Protein AF-A0A7C7EUM1-F1 (afdb_monomer)

Sequence (137 aa):
MNYALIFYTARKTGYCEAALNRTLDNGMMEAKNISAAVSSEDFGRQMNYCLAHYDFVVVIGDVERTDENGLMPVLSAGLGTGEKDFTSQKLMALNTATGYVLTADNKVVIVLPDEPKDIERLASVTLINYIKSVVVK

Structure (mmCIF, N/CA/C/O backbone):
data_AF-A0A7C7EUM1-F1
#
_entry.id   AF-A0A7C7EUM1-F1
#
loop_
_atom_site.group_PDB
_atom_site.id
_atom_site.type_symbol
_atom_site.label_atom_id
_atom_site.label_alt_id
_atom_site.label_comp_id
_atom_site.label_asym_id
_atom_site.label_entity_id
_atom_site.label_seq_id
_atom_site.pdbx_PDB_ins_code
_atom_site.Cartn_x
_atom_site.Cartn_y
_atom_site.Cartn_z
_atom_site.occupancy
_atom_site.B_iso_or_equiv
_atom_site.auth_seq_id
_atom_site.auth_comp_id
_atom_site.auth_asym_id
_atom_site.auth_atom_id
_atom_site.pdbx_PDB_model_num
ATOM 1 N N . MET A 1 1 ? -9.101 -2.819 14.418 1.00 75.19 1 MET A N 1
ATOM 2 C CA . MET A 1 1 ? -9.620 -2.562 13.058 1.00 75.19 1 MET A CA 1
ATOM 3 C C . MET A 1 1 ? -8.947 -3.515 12.085 1.00 75.19 1 MET A C 1
ATOM 5 O O . MET A 1 1 ? -7.733 -3.667 12.146 1.00 75.19 1 MET A O 1
ATOM 9 N N . ASN A 1 2 ? -9.719 -4.189 11.235 1.00 85.50 2 ASN A N 1
ATOM 10 C CA . ASN A 1 2 ? -9.162 -5.092 10.226 1.00 85.50 2 ASN A CA 1
ATOM 11 C C . ASN A 1 2 ? -8.745 -4.287 8.997 1.00 85.50 2 ASN A C 1
ATOM 13 O O . ASN A 1 2 ? -9.470 -3.372 8.604 1.00 85.50 2 ASN A O 1
ATOM 17 N N . TYR A 1 3 ? -7.626 -4.651 8.378 1.00 89.56 3 TYR A N 1
ATOM 18 C CA . TYR A 1 3 ? -7.216 -4.050 7.114 1.00 89.56 3 TYR A CA 1
ATOM 19 C C . TYR A 1 3 ? -6.800 -5.075 6.066 1.00 89.56 3 TYR A C 1
ATOM 21 O O . TYR A 1 3 ? -6.473 -6.223 6.385 1.00 89.56 3 TYR A O 1
ATOM 29 N N . ALA A 1 4 ? -6.825 -4.638 4.809 1.00 94.38 4 ALA A N 1
ATOM 30 C CA . ALA A 1 4 ? -6.221 -5.355 3.696 1.00 94.38 4 ALA A CA 1
ATOM 31 C C . ALA A 1 4 ? -4.866 -4.741 3.335 1.00 94.38 4 ALA A C 1
ATOM 33 O O . ALA A 1 4 ? -4.719 -3.521 3.334 1.00 94.38 4 ALA A O 1
ATOM 34 N N . LEU A 1 5 ? -3.895 -5.586 3.013 1.00 95.31 5 LEU A N 1
ATOM 35 C CA . LEU A 1 5 ? -2.555 -5.226 2.577 1.00 95.31 5 LEU A CA 1
ATOM 36 C C . LEU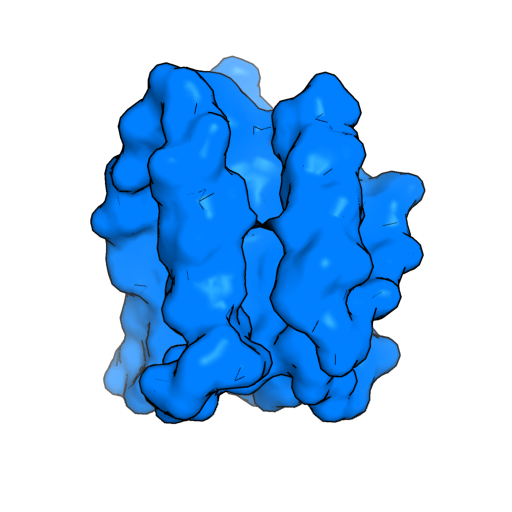 A 1 5 ? -2.340 -5.723 1.146 1.00 95.31 5 LEU A C 1
ATOM 38 O O . LEU A 1 5 ? -2.490 -6.913 0.867 1.00 95.31 5 LEU A O 1
ATOM 42 N N . ILE A 1 6 ? -1.978 -4.809 0.252 1.00 96.50 6 ILE A N 1
ATOM 43 C CA . ILE A 1 6 ? -1.686 -5.099 -1.151 1.00 96.50 6 ILE A CA 1
ATOM 44 C C . ILE A 1 6 ? -0.246 -4.686 -1.440 1.00 96.50 6 ILE A C 1
ATOM 46 O O . ILE A 1 6 ? 0.132 -3.528 -1.267 1.00 96.50 6 ILE A O 1
ATOM 50 N N . PHE A 1 7 ? 0.557 -5.626 -1.919 1.00 96.88 7 PHE A N 1
ATOM 51 C CA . PHE A 1 7 ? 1.885 -5.359 -2.458 1.00 96.88 7 PHE A CA 1
ATOM 52 C C . PHE A 1 7 ? 1.802 -5.202 -3.973 1.00 96.88 7 PHE A C 1
ATOM 54 O O . PHE A 1 7 ? 1.449 -6.154 -4.659 1.00 96.88 7 PHE A O 1
ATOM 61 N N . TYR A 1 8 ? 2.159 -4.044 -4.521 1.00 96.25 8 TYR A N 1
ATOM 62 C CA . TYR A 1 8 ? 2.161 -3.824 -5.967 1.00 96.25 8 TYR A CA 1
ATOM 63 C C . TYR A 1 8 ? 3.574 -3.668 -6.506 1.00 96.25 8 TYR A C 1
ATOM 65 O O . TYR A 1 8 ? 4.246 -2.672 -6.238 1.00 96.25 8 TYR A O 1
ATOM 73 N N . THR A 1 9 ? 4.040 -4.665 -7.263 1.00 91.94 9 THR A N 1
ATOM 74 C CA . THR A 1 9 ? 5.424 -4.746 -7.779 1.00 91.94 9 THR A CA 1
ATOM 75 C C . THR A 1 9 ? 6.503 -4.542 -6.700 1.00 91.94 9 THR A C 1
ATOM 77 O O . THR A 1 9 ? 7.665 -4.287 -7.007 1.00 91.94 9 THR A O 1
ATOM 80 N N . ALA A 1 10 ? 6.117 -4.667 -5.426 1.00 88.81 10 ALA A N 1
ATOM 81 C CA . ALA A 1 10 ? 6.943 -4.331 -4.286 1.00 88.81 10 ALA A CA 1
ATOM 82 C C . ALA A 1 10 ? 8.054 -5.357 -4.109 1.00 88.81 10 ALA A C 1
ATOM 84 O O . ALA A 1 10 ? 7.837 -6.573 -4.175 1.00 88.81 10 ALA A O 1
ATOM 85 N N . ARG A 1 11 ? 9.251 -4.865 -3.813 1.00 86.12 11 ARG A N 1
ATOM 86 C CA . ARG A 1 11 ? 10.366 -5.719 -3.413 1.00 86.12 11 ARG A CA 1
ATOM 87 C C . ARG A 1 11 ? 10.288 -5.969 -1.909 1.00 86.12 11 ARG A C 1
ATOM 89 O O . ARG A 1 11 ? 9.695 -5.201 -1.164 1.00 86.12 11 ARG A O 1
ATOM 96 N N . LYS A 1 12 ? 10.921 -7.053 -1.446 1.00 88.94 12 LYS A N 1
ATOM 97 C CA . LYS A 1 12 ? 11.115 -7.327 -0.007 1.00 88.94 12 LYS A CA 1
ATOM 98 C C . LYS A 1 12 ? 9.804 -7.372 0.813 1.00 88.94 12 LYS A C 1
ATOM 100 O O . LYS A 1 12 ? 9.806 -6.959 1.970 1.00 88.94 12 LYS A O 1
ATOM 105 N N . THR A 1 13 ? 8.716 -7.911 0.254 1.00 90.38 13 THR A N 1
ATOM 106 C CA . THR A 1 13 ? 7.361 -7.897 0.854 1.00 90.38 13 THR A CA 1
ATOM 107 C C . THR A 1 13 ? 7.324 -8.296 2.333 1.00 90.38 13 THR A C 1
ATOM 109 O O . THR A 1 13 ? 6.767 -7.559 3.137 1.00 90.38 13 THR A O 1
ATOM 112 N N . GLY A 1 14 ? 8.008 -9.376 2.731 1.00 90.62 14 GLY A N 1
ATOM 113 C CA . GLY A 1 14 ? 8.063 -9.802 4.138 1.00 90.62 14 GLY A CA 1
ATOM 114 C C . GLY A 1 14 ? 8.760 -8.807 5.080 1.00 90.62 14 GLY A C 1
ATOM 115 O O . GLY A 1 14 ? 8.365 -8.661 6.235 1.00 90.62 14 GLY A O 1
ATOM 116 N N . TYR A 1 15 ? 9.766 -8.065 4.603 1.00 92.31 15 TYR A N 1
ATOM 117 C CA . TYR A 1 15 ? 10.404 -7.013 5.402 1.00 92.31 15 TYR A CA 1
ATOM 118 C C . TYR A 1 15 ? 9.520 -5.771 5.515 1.00 92.31 15 TYR A C 1
ATOM 120 O O . TYR A 1 15 ? 9.484 -5.148 6.575 1.00 92.31 15 TYR A O 1
ATOM 128 N N . CYS A 1 16 ? 8.812 -5.422 4.440 1.00 92.38 16 CYS A N 1
ATOM 129 C CA . CYS A 1 16 ? 7.844 -4.330 4.434 1.00 92.38 16 CYS A CA 1
ATOM 130 C C . CYS A 1 16 ? 6.659 -4.630 5.357 1.00 92.38 16 CYS A C 1
ATOM 132 O O . CYS A 1 16 ? 6.270 -3.768 6.139 1.00 92.38 16 CYS A O 1
ATOM 134 N N . GLU A 1 17 ? 6.142 -5.860 5.329 1.00 91.31 17 GLU A N 1
ATOM 135 C CA . GLU A 1 17 ? 5.106 -6.326 6.251 1.00 91.31 17 GLU A CA 1
ATOM 136 C C . GLU A 1 17 ? 5.584 -6.246 7.702 1.00 91.31 17 GLU A C 1
ATOM 138 O O . GLU A 1 17 ? 4.901 -5.684 8.550 1.00 91.31 17 GLU A O 1
ATOM 143 N N . ALA A 1 18 ? 6.790 -6.741 7.993 1.00 89.88 18 ALA A N 1
ATOM 144 C CA . ALA A 1 18 ? 7.342 -6.689 9.342 1.00 89.88 18 ALA A CA 1
ATOM 145 C C . ALA A 1 18 ? 7.560 -5.246 9.834 1.00 89.88 18 ALA A C 1
ATOM 147 O O . ALA A 1 18 ? 7.327 -4.963 11.008 1.00 89.88 18 ALA A O 1
ATOM 148 N N . ALA A 1 19 ? 8.004 -4.339 8.957 1.00 89.38 19 ALA A N 1
ATOM 149 C CA . ALA A 1 19 ? 8.133 -2.912 9.252 1.00 89.38 19 ALA A CA 1
ATOM 150 C C . ALA A 1 19 ? 6.771 -2.268 9.541 1.00 89.38 19 ALA A C 1
ATOM 152 O O . ALA A 1 19 ? 6.607 -1.621 10.573 1.00 89.38 19 ALA A O 1
ATOM 153 N N . LEU A 1 20 ? 5.781 -2.513 8.678 1.00 88.19 20 LEU A N 1
ATOM 154 C CA . LEU A 1 20 ? 4.414 -2.038 8.867 1.00 88.19 20 LEU A CA 1
ATOM 155 C C . LEU A 1 20 ? 3.816 -2.571 10.172 1.00 88.19 20 LEU A C 1
ATOM 157 O O . LEU A 1 20 ? 3.234 -1.802 10.931 1.00 88.19 20 LEU A O 1
ATOM 161 N N . ASN A 1 21 ? 3.998 -3.860 10.460 1.00 85.19 21 ASN A N 1
ATOM 162 C CA . ASN A 1 21 ? 3.523 -4.462 11.695 1.00 85.19 21 ASN A CA 1
ATOM 163 C C . ASN A 1 21 ? 4.174 -3.774 12.890 1.00 85.19 21 ASN A C 1
ATOM 165 O O . ASN A 1 21 ? 3.436 -3.194 13.665 1.00 85.19 21 ASN A O 1
ATOM 169 N N . ARG A 1 22 ? 5.509 -3.676 12.988 1.00 82.88 22 ARG A N 1
ATOM 170 C CA . ARG A 1 22 ? 6.182 -2.953 14.096 1.00 82.88 22 ARG A CA 1
ATOM 171 C C . ARG A 1 22 ? 5.663 -1.529 14.307 1.00 82.88 22 ARG A C 1
ATOM 173 O O . ARG A 1 22 ? 5.583 -1.059 15.436 1.00 82.88 22 ARG A O 1
ATOM 180 N N . THR A 1 23 ? 5.326 -0.845 13.222 1.00 77.12 23 THR A N 1
ATOM 181 C CA . THR A 1 23 ? 4.732 0.491 13.237 1.00 77.12 23 THR A CA 1
ATOM 182 C C . THR A 1 23 ? 3.307 0.505 13.795 1.00 77.12 23 THR A C 1
ATOM 184 O O . THR A 1 23 ? 2.943 1.406 14.553 1.00 77.12 23 THR A O 1
ATOM 187 N N . LEU A 1 24 ? 2.480 -0.450 13.373 1.00 75.19 24 LEU A N 1
ATOM 188 C CA . LEU A 1 24 ? 1.064 -0.540 13.731 1.00 75.19 24 LEU A CA 1
ATOM 189 C C . LEU A 1 24 ? 0.830 -1.304 15.044 1.00 75.19 24 LEU A C 1
ATOM 191 O O . LEU A 1 24 ? -0.280 -1.244 15.582 1.00 75.19 24 LEU A O 1
ATOM 195 N N . ASP A 1 25 ? 1.855 -1.991 15.557 1.00 62.56 25 ASP A N 1
ATOM 196 C CA . ASP A 1 25 ? 1.831 -2.911 16.698 1.00 62.56 25 ASP A CA 1
ATOM 197 C C . ASP A 1 25 ? 1.700 -2.178 18.041 1.00 62.56 25 ASP A C 1
ATOM 199 O O . ASP A 1 25 ? 2.565 -2.196 18.911 1.00 62.56 25 ASP A O 1
ATOM 203 N N . ASN A 1 26 ? 0.560 -1.511 18.203 1.00 58.88 26 ASN A N 1
ATOM 204 C CA . ASN A 1 26 ? -0.069 -1.245 19.493 1.00 58.88 26 ASN A CA 1
ATOM 205 C C . ASN A 1 26 ? -1.306 -2.153 19.683 1.00 58.88 26 ASN A C 1
ATOM 207 O O . ASN A 1 26 ? -2.225 -1.797 20.420 1.00 58.88 26 ASN A O 1
ATOM 211 N N . GLY A 1 27 ? -1.398 -3.272 18.948 1.00 60.28 27 GLY A N 1
ATOM 212 C CA . GLY A 1 27 ? -2.537 -4.203 18.983 1.00 60.28 27 GLY A CA 1
ATOM 213 C C . GLY A 1 27 ? -3.862 -3.663 18.418 1.00 60.28 27 GLY A C 1
ATOM 214 O O . GLY A 1 27 ? -4.897 -4.309 18.555 1.00 60.28 27 GLY A O 1
ATOM 215 N N . MET A 1 28 ? -3.868 -2.481 17.790 1.00 65.06 28 MET A N 1
ATOM 216 C CA . MET A 1 28 ? -5.102 -1.837 17.309 1.00 65.06 28 MET A CA 1
ATOM 217 C C . MET A 1 28 ? -5.521 -2.286 15.902 1.00 65.06 28 MET A C 1
ATOM 219 O O . MET A 1 28 ? -6.686 -2.105 15.524 1.00 65.06 28 MET A O 1
ATOM 223 N N . MET A 1 29 ? -4.604 -2.855 15.113 1.00 76.31 29 MET A N 1
ATOM 224 C CA . MET A 1 29 ? -4.842 -3.222 13.715 1.00 76.31 29 MET A CA 1
ATOM 225 C C . MET A 1 29 ? -4.265 -4.589 13.368 1.00 76.31 29 MET A C 1
ATOM 227 O O . MET A 1 29 ? -3.161 -4.918 13.784 1.00 76.31 29 MET A O 1
ATOM 231 N N . GLU A 1 30 ? -5.002 -5.356 12.567 1.00 82.81 30 GLU A N 1
ATOM 232 C CA . GLU A 1 30 ? -4.586 -6.678 12.094 1.00 82.81 30 GLU A CA 1
ATOM 233 C C . GLU A 1 30 ? -4.849 -6.798 10.588 1.00 82.81 30 GLU A C 1
ATOM 235 O O . GLU A 1 30 ? -5.944 -6.468 10.112 1.00 82.81 30 GLU A O 1
ATOM 240 N N . ALA A 1 31 ? -3.849 -7.270 9.840 1.00 87.25 31 ALA A N 1
ATOM 241 C CA . ALA A 1 31 ? -4.008 -7.579 8.425 1.00 87.25 31 ALA A CA 1
ATOM 242 C C . ALA A 1 31 ? -4.840 -8.861 8.286 1.00 87.25 31 ALA A C 1
ATOM 244 O O . ALA A 1 31 ? -4.425 -9.928 8.731 1.00 87.25 31 ALA A O 1
ATOM 245 N N . LYS A 1 32 ? -6.021 -8.771 7.666 1.00 90.50 32 LYS A N 1
ATOM 246 C CA . LYS A 1 32 ? -6.902 -9.932 7.417 1.00 90.50 32 LYS A CA 1
ATOM 247 C C . LYS A 1 32 ? -6.842 -10.440 5.984 1.00 90.50 32 LYS A C 1
ATOM 249 O O . LYS A 1 32 ? -7.296 -11.546 5.709 1.00 90.50 32 LYS A O 1
ATOM 254 N N . ASN A 1 33 ? -6.308 -9.634 5.077 1.00 92.62 33 ASN A N 1
ATOM 255 C CA . ASN A 1 33 ? -6.066 -10.019 3.699 1.00 92.62 33 ASN A CA 1
ATOM 256 C C . ASN A 1 33 ? -4.712 -9.460 3.287 1.00 92.62 33 ASN A C 1
ATOM 258 O O . ASN A 1 33 ? -4.497 -8.258 3.409 1.00 92.62 33 ASN A O 1
ATOM 262 N N . ILE A 1 34 ? -3.811 -10.335 2.853 1.00 95.00 34 ILE A N 1
ATOM 263 C CA . ILE A 1 34 ? -2.494 -9.964 2.349 1.00 95.00 34 ILE A CA 1
ATOM 264 C C . ILE A 1 34 ? -2.397 -10.531 0.941 1.00 95.00 34 ILE A C 1
ATOM 266 O O . ILE A 1 34 ? -2.558 -11.735 0.738 1.00 95.00 34 ILE A O 1
ATOM 270 N N . SER A 1 35 ? -2.160 -9.659 -0.029 1.00 94.94 35 SER A N 1
ATOM 271 C CA . SER A 1 35 ? -2.115 -10.009 -1.446 1.00 94.94 35 SER A CA 1
ATOM 272 C C . SER A 1 35 ? -0.971 -9.289 -2.147 1.00 94.94 35 SER A C 1
ATOM 274 O O . SER A 1 35 ? -0.424 -8.305 -1.644 1.00 94.94 35 SER A O 1
ATOM 276 N N . ALA A 1 36 ? -0.570 -9.821 -3.297 1.00 94.62 36 ALA A N 1
ATOM 277 C CA . ALA A 1 36 ? 0.446 -9.223 -4.141 1.00 94.62 36 ALA A CA 1
ATOM 278 C C . ALA A 1 36 ? -0.057 -9.175 -5.583 1.00 94.62 36 ALA A C 1
ATOM 280 O O . ALA A 1 36 ? -0.620 -10.151 -6.075 1.00 94.62 36 ALA A O 1
ATOM 281 N N . ALA A 1 37 ? 0.187 -8.054 -6.249 1.00 93.81 37 ALA A N 1
ATOM 282 C CA . ALA A 1 37 ? -0.116 -7.824 -7.648 1.00 93.81 37 ALA A CA 1
ATOM 283 C C . ALA A 1 37 ? 1.159 -7.433 -8.402 1.00 93.81 37 ALA A C 1
ATOM 285 O O . ALA A 1 37 ? 1.959 -6.612 -7.947 1.00 93.81 37 ALA A O 1
ATOM 286 N N . VAL A 1 38 ? 1.338 -8.021 -9.583 1.00 91.12 38 VAL A N 1
ATOM 287 C CA . VAL A 1 38 ? 2.488 -7.762 -10.476 1.00 91.12 38 VAL A CA 1
ATOM 288 C C . VAL A 1 38 ? 2.078 -7.151 -11.817 1.00 91.12 38 VAL A C 1
ATOM 290 O O . VAL A 1 38 ? 2.927 -6.899 -12.665 1.00 91.12 38 VAL A O 1
ATOM 293 N N . SER A 1 39 ? 0.780 -6.915 -12.012 1.00 92.25 39 SER A N 1
ATOM 294 C CA . SER A 1 39 ? 0.212 -6.243 -13.182 1.00 92.25 39 SER A CA 1
ATOM 295 C C . SER A 1 39 ? -0.874 -5.263 -12.748 1.00 92.25 39 SER A C 1
ATOM 297 O O . SER A 1 39 ? -1.482 -5.439 -11.688 1.00 92.25 39 SER A O 1
ATOM 299 N N . SER A 1 40 ? -1.128 -4.243 -13.564 1.00 91.25 40 SER A N 1
ATOM 300 C CA . SER A 1 40 ? -2.156 -3.232 -13.297 1.00 91.25 40 SER A CA 1
ATOM 301 C C . SER A 1 40 ? -3.570 -3.822 -13.244 1.00 91.25 40 SER A C 1
ATOM 303 O O . SER A 1 40 ? -4.370 -3.418 -12.403 1.00 91.25 40 SER A O 1
ATOM 305 N N . GLU A 1 41 ? -3.870 -4.819 -14.082 1.00 90.94 41 GLU A N 1
ATOM 306 C CA . GLU A 1 41 ? -5.168 -5.507 -14.099 1.00 90.94 41 GLU A CA 1
ATOM 307 C 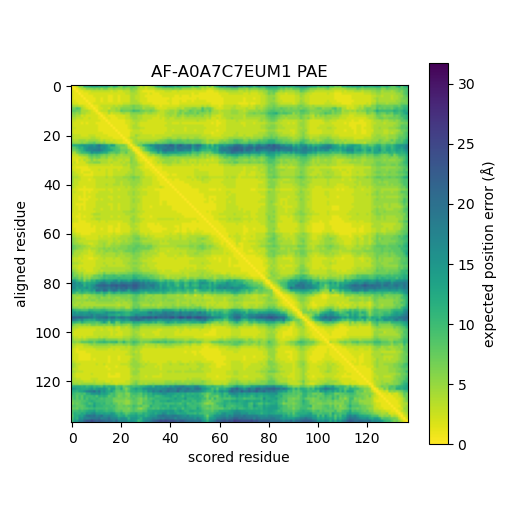C . GLU A 1 41 ? -5.425 -6.278 -12.795 1.00 90.94 41 GLU A C 1
ATOM 309 O O . GLU A 1 41 ? -6.491 -6.158 -12.183 1.00 90.94 41 GLU A O 1
ATOM 314 N N . ASP A 1 42 ? -4.438 -7.056 -12.346 1.00 92.12 42 ASP A N 1
ATOM 315 C CA . ASP A 1 42 ? -4.522 -7.796 -11.086 1.00 92.12 42 ASP A CA 1
ATOM 316 C C . ASP A 1 42 ? -4.616 -6.837 -9.892 1.00 92.12 42 ASP A C 1
ATOM 318 O O . ASP A 1 42 ? -5.468 -7.004 -9.019 1.00 92.12 42 ASP A O 1
ATOM 322 N N . PHE A 1 43 ? -3.831 -5.756 -9.909 1.00 93.56 43 PHE A N 1
ATOM 323 C CA . PHE A 1 43 ? -3.907 -4.712 -8.892 1.00 93.56 43 PHE A CA 1
ATOM 324 C C . PHE A 1 43 ? -5.298 -4.075 -8.818 1.00 93.56 43 PHE A C 1
ATOM 326 O O . PHE A 1 43 ? -5.863 -3.967 -7.731 1.00 93.56 43 PHE A O 1
ATOM 333 N N . GLY A 1 44 ? -5.888 -3.702 -9.957 1.00 91.06 44 GLY A N 1
ATOM 334 C CA . GLY A 1 44 ? -7.234 -3.127 -10.005 1.00 91.06 44 GLY A CA 1
ATOM 335 C C . GLY A 1 44 ? -8.292 -4.074 -9.433 1.00 91.06 44 GLY A C 1
ATOM 336 O O . GLY A 1 44 ? -9.144 -3.664 -8.643 1.00 91.06 44 GLY A O 1
ATOM 337 N N . ARG A 1 45 ? -8.201 -5.370 -9.755 1.00 90.88 45 ARG A N 1
ATOM 338 C CA . ARG A 1 45 ? -9.091 -6.403 -9.207 1.00 90.88 45 ARG A CA 1
ATOM 339 C C . ARG A 1 45 ? -8.959 -6.534 -7.689 1.00 90.88 45 ARG A C 1
ATOM 341 O O . ARG A 1 45 ? -9.978 -6.582 -6.997 1.00 90.88 45 ARG A O 1
ATOM 348 N N . GLN A 1 46 ? -7.727 -6.569 -7.179 1.00 93.00 46 GLN A N 1
ATOM 349 C CA . GLN A 1 46 ? -7.445 -6.649 -5.743 1.00 93.00 46 GLN A CA 1
ATOM 350 C C . GLN A 1 46 ? -7.935 -5.394 -5.014 1.00 93.00 46 GLN A C 1
ATOM 352 O O . GLN A 1 46 ? -8.641 -5.511 -4.016 1.00 93.00 46 GLN A O 1
ATOM 357 N N . MET A 1 47 ? -7.668 -4.202 -5.555 1.00 92.25 47 MET A N 1
ATOM 358 C CA . MET A 1 47 ? -8.164 -2.934 -5.010 1.00 92.25 47 MET A CA 1
ATOM 359 C C . MET A 1 47 ? -9.692 -2.903 -4.923 1.00 92.25 47 MET A C 1
ATOM 361 O O . MET A 1 47 ? -10.230 -2.572 -3.868 1.00 92.25 47 MET A O 1
ATOM 365 N N . ASN A 1 48 ? -10.396 -3.300 -5.987 1.00 90.31 48 ASN A N 1
ATOM 366 C CA . ASN A 1 48 ? -11.860 -3.341 -6.001 1.00 90.31 48 ASN A CA 1
ATOM 367 C C . ASN A 1 48 ? -12.417 -4.308 -4.951 1.00 90.31 48 ASN A C 1
ATOM 369 O O . ASN A 1 48 ? -13.325 -3.952 -4.197 1.00 90.31 48 ASN A O 1
ATOM 373 N N . TYR A 1 49 ? -11.845 -5.511 -4.856 1.00 91.62 49 TYR A N 1
ATOM 374 C CA . TYR A 1 49 ? -12.221 -6.471 -3.821 1.00 91.62 49 TYR A CA 1
ATOM 375 C C . TYR A 1 49 ? -11.976 -5.902 -2.416 1.00 91.62 49 TYR A C 1
ATOM 377 O O . TYR A 1 49 ? -12.865 -5.952 -1.563 1.00 91.62 49 TYR A O 1
ATOM 385 N N . CYS A 1 50 ? -10.799 -5.323 -2.172 1.00 92.88 50 CYS A N 1
ATOM 386 C CA . CYS A 1 50 ? -10.434 -4.794 -0.866 1.00 92.88 50 CYS A CA 1
ATOM 387 C C . CYS A 1 50 ? -11.310 -3.603 -0.458 1.00 92.88 50 CYS A C 1
ATOM 389 O O . CYS A 1 50 ? -11.807 -3.578 0.663 1.00 92.88 50 CYS A O 1
ATOM 391 N N . LEU A 1 51 ? -11.588 -2.661 -1.360 1.00 90.38 51 LEU A N 1
ATOM 392 C CA . LEU A 1 51 ? -12.456 -1.513 -1.072 1.00 90.38 51 LEU A CA 1
ATOM 393 C C . LEU A 1 51 ? -13.923 -1.909 -0.838 1.00 90.38 51 LEU A C 1
ATOM 395 O O . LEU A 1 51 ? -14.638 -1.197 -0.129 1.00 90.38 51 LEU A O 1
ATOM 399 N N . ALA A 1 52 ? -14.377 -3.039 -1.390 1.00 89.88 52 ALA A N 1
ATOM 400 C CA . ALA A 1 52 ? -15.712 -3.575 -1.124 1.00 89.88 52 ALA A CA 1
ATOM 401 C C . ALA A 1 52 ? -15.839 -4.212 0.274 1.00 89.88 52 ALA A C 1
ATOM 403 O O . ALA A 1 52 ? -16.913 -4.155 0.867 1.00 89.88 52 ALA A O 1
ATOM 404 N N . HIS A 1 53 ? -14.755 -4.777 0.821 1.00 92.12 53 HIS A N 1
ATOM 405 C CA . HIS A 1 53 ? -14.797 -5.585 2.052 1.00 92.12 53 HIS A CA 1
ATOM 406 C C . HIS A 1 53 ? -14.101 -4.949 3.262 1.00 92.12 53 HIS A C 1
ATOM 408 O O . HIS A 1 53 ? -14.333 -5.377 4.392 1.00 92.12 53 HIS A O 1
ATOM 414 N N . TYR A 1 54 ? -13.254 -3.942 3.047 1.00 91.19 54 TYR A N 1
ATOM 415 C CA . TYR A 1 54 ? -12.451 -3.310 4.090 1.00 91.19 54 TYR A CA 1
ATOM 416 C C . TYR A 1 54 ? -12.605 -1.794 4.040 1.00 91.19 54 TYR A C 1
ATOM 418 O O . TYR A 1 54 ? -12.721 -1.195 2.970 1.00 91.19 54 TYR A O 1
ATOM 426 N N . ASP A 1 55 ? -12.615 -1.169 5.214 1.00 89.38 55 ASP A N 1
ATOM 427 C CA . ASP A 1 55 ? -12.614 0.292 5.356 1.00 89.38 55 ASP A CA 1
ATOM 428 C C . ASP A 1 55 ? -11.199 0.868 5.339 1.00 89.38 55 ASP A C 1
ATOM 430 O O . ASP A 1 55 ? -11.006 2.044 5.048 1.00 89.38 55 ASP A O 1
ATOM 434 N N . PHE A 1 56 ? -10.198 0.023 5.590 1.00 89.31 56 PHE A N 1
ATOM 435 C CA . PHE A 1 56 ? -8.795 0.400 5.599 1.00 89.31 56 PHE A 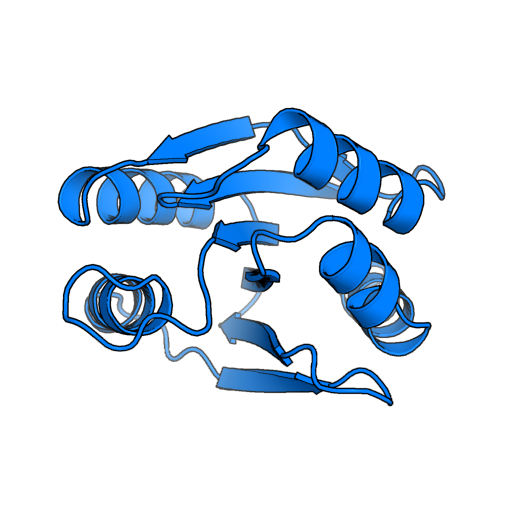CA 1
ATOM 436 C C . PHE A 1 56 ? -7.991 -0.537 4.705 1.00 89.31 56 PHE A C 1
ATOM 438 O O . PHE A 1 56 ? -7.991 -1.758 4.895 1.00 89.31 56 PHE A O 1
ATOM 445 N N . VAL A 1 57 ? -7.302 0.045 3.732 1.00 92.75 57 VAL A N 1
ATOM 446 C CA . VAL A 1 57 ? -6.430 -0.662 2.797 1.00 92.75 57 VAL A CA 1
ATOM 447 C C . VAL A 1 57 ? -5.048 -0.030 2.864 1.00 92.75 57 VAL A C 1
ATOM 449 O O . VAL A 1 57 ? -4.910 1.189 2.831 1.00 92.75 57 VAL A O 1
ATOM 452 N N . VAL A 1 58 ? -4.014 -0.853 2.958 1.00 93.44 58 VAL A N 1
ATOM 453 C CA . VAL A 1 58 ? -2.622 -0.427 2.850 1.00 93.44 58 VAL A CA 1
ATOM 454 C C . VAL A 1 58 ? -2.070 -0.966 1.543 1.00 93.44 58 VAL A C 1
ATOM 456 O O . VAL A 1 58 ? -2.194 -2.153 1.253 1.00 93.44 58 VAL A O 1
ATOM 459 N N . VAL A 1 59 ? -1.455 -0.093 0.759 1.00 95.50 59 VAL A N 1
ATOM 460 C CA . VAL A 1 59 ? -0.783 -0.427 -0.489 1.00 95.50 59 VAL A CA 1
ATOM 461 C C . VAL A 1 59 ? 0.699 -0.125 -0.334 1.00 95.50 59 VAL A C 1
ATOM 463 O O . VAL A 1 59 ? 1.075 0.986 0.036 1.00 95.50 59 VAL A O 1
ATOM 466 N N . ILE A 1 60 ? 1.538 -1.114 -0.623 1.00 95.06 60 ILE A N 1
ATOM 467 C CA . ILE A 1 60 ? 2.995 -0.992 -0.597 1.00 95.06 60 ILE A CA 1
ATOM 468 C C . ILE A 1 60 ? 3.524 -1.224 -2.008 1.00 95.06 60 ILE A C 1
ATOM 470 O O . ILE A 1 60 ? 3.199 -2.236 -2.627 1.00 95.06 60 ILE A O 1
ATOM 474 N N . GLY A 1 61 ? 4.359 -0.320 -2.508 1.00 94.44 61 GLY A N 1
ATOM 475 C CA . GLY A 1 61 ? 5.001 -0.473 -3.812 1.00 94.44 61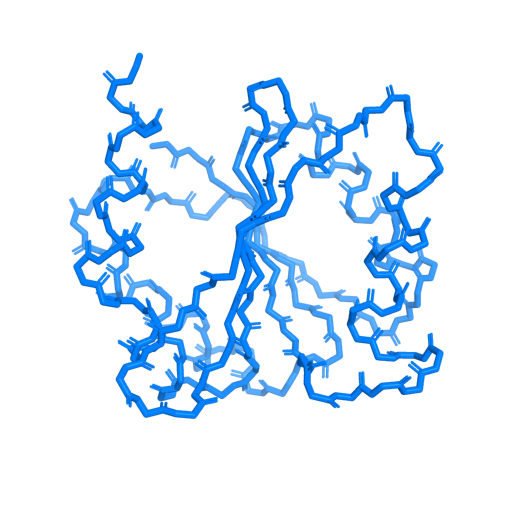 GLY A CA 1
ATOM 476 C C . GLY A 1 61 ? 5.962 0.663 -4.129 1.00 94.44 61 GLY A C 1
ATOM 477 O O . GLY A 1 61 ? 6.209 1.539 -3.301 1.00 94.44 61 GLY A O 1
ATOM 478 N N . ASP A 1 62 ? 6.519 0.637 -5.334 1.00 91.00 62 ASP A N 1
ATOM 479 C CA . ASP A 1 62 ? 7.434 1.678 -5.797 1.00 91.00 62 ASP A CA 1
ATOM 480 C C . ASP A 1 62 ? 6.656 2.968 -6.118 1.00 91.00 62 ASP A C 1
ATOM 482 O O . ASP A 1 62 ? 6.055 3.117 -7.186 1.00 91.00 62 ASP A O 1
ATOM 486 N N . VAL A 1 63 ? 6.636 3.883 -5.147 1.00 88.75 63 VAL A N 1
ATOM 487 C CA . VAL A 1 63 ? 5.978 5.197 -5.236 1.00 88.75 63 VAL A CA 1
ATOM 488 C C . VAL A 1 63 ? 6.764 6.208 -6.076 1.00 88.75 63 VAL A C 1
ATOM 490 O O . VAL A 1 63 ? 6.204 7.236 -6.455 1.00 88.75 63 VAL A O 1
ATOM 493 N N . GLU A 1 64 ? 8.045 5.946 -6.350 1.00 86.62 64 GLU A N 1
ATOM 494 C CA . GLU A 1 64 ? 8.918 6.840 -7.121 1.00 86.62 64 GLU A CA 1
ATOM 495 C C . GLU A 1 64 ? 8.887 6.517 -8.618 1.00 86.62 64 GLU A C 1
ATOM 497 O O . GLU A 1 64 ? 9.204 7.373 -9.447 1.00 86.62 64 GLU A O 1
ATOM 502 N N . ARG A 1 65 ? 8.464 5.304 -8.986 1.00 88.75 65 ARG A N 1
ATOM 503 C CA . ARG A 1 65 ? 8.269 4.905 -10.379 1.00 88.75 65 ARG A CA 1
ATOM 504 C C . ARG A 1 65 ? 7.110 5.671 -11.021 1.00 88.75 65 ARG A C 1
ATOM 506 O O . ARG A 1 65 ? 5.951 5.513 -10.644 1.00 88.75 65 ARG A O 1
ATOM 513 N N . THR A 1 66 ? 7.430 6.468 -12.039 1.00 87.31 66 THR A N 1
ATOM 514 C CA . THR A 1 66 ? 6.483 7.366 -12.725 1.00 87.31 66 THR A CA 1
ATOM 515 C C . THR A 1 66 ? 5.989 6.867 -14.083 1.00 87.31 66 THR A C 1
ATOM 517 O O . THR A 1 66 ? 5.139 7.520 -14.684 1.00 87.31 66 THR A O 1
ATOM 520 N N . ASP A 1 67 ? 6.502 5.739 -14.584 1.00 90.38 67 ASP A N 1
ATOM 521 C CA . ASP A 1 67 ? 5.987 5.137 -15.819 1.00 90.38 67 ASP A CA 1
ATOM 522 C C . ASP A 1 67 ? 4.581 4.535 -15.630 1.00 90.38 67 ASP A C 1
ATOM 524 O O . ASP A 1 67 ? 4.083 4.423 -14.511 1.00 90.38 67 ASP A O 1
ATOM 528 N N . GLU A 1 68 ? 3.932 4.133 -16.724 1.00 88.00 68 GLU A N 1
ATOM 529 C CA . GLU A 1 68 ? 2.553 3.610 -16.724 1.00 88.00 68 GLU A CA 1
ATOM 530 C C . GLU A 1 68 ? 2.336 2.367 -15.844 1.00 88.00 68 GLU A C 1
ATOM 532 O O . GLU A 1 68 ? 1.205 2.073 -15.464 1.00 88.00 68 GLU A O 1
ATOM 537 N N . ASN A 1 69 ? 3.409 1.650 -15.501 1.00 87.75 69 ASN A N 1
ATOM 538 C CA . ASN A 1 69 ? 3.375 0.481 -14.631 1.00 87.75 69 ASN A CA 1
ATOM 539 C C . ASN A 1 69 ? 3.742 0.825 -13.180 1.00 87.75 69 ASN A C 1
ATOM 541 O O . ASN A 1 69 ? 3.733 -0.067 -12.330 1.00 87.75 69 ASN A O 1
ATOM 545 N N . GLY A 1 70 ? 4.078 2.082 -12.889 1.00 90.31 70 GLY A N 1
ATOM 546 C CA . GLY A 1 70 ? 4.327 2.589 -11.547 1.00 90.31 70 GLY A CA 1
ATOM 547 C C . GLY A 1 70 ? 3.078 2.558 -10.671 1.00 90.31 70 GLY A C 1
ATOM 548 O O . GLY A 1 70 ? 1.946 2.604 -11.159 1.00 90.31 70 GLY A O 1
ATOM 549 N N . LEU A 1 71 ? 3.277 2.497 -9.352 1.00 92.50 71 LEU A N 1
ATOM 550 C CA . LEU A 1 71 ? 2.171 2.397 -8.400 1.00 92.50 71 LEU A CA 1
ATOM 551 C C . LEU A 1 71 ? 1.207 3.580 -8.519 1.00 92.50 71 LEU A C 1
ATOM 553 O O . LEU A 1 71 ? -0.003 3.382 -8.560 1.00 92.50 71 LEU A O 1
ATOM 557 N N . MET A 1 72 ? 1.727 4.806 -8.584 1.00 91.31 72 MET A N 1
ATOM 558 C CA . MET A 1 72 ? 0.880 5.999 -8.551 1.00 91.31 72 MET A CA 1
ATOM 559 C C . MET A 1 72 ? -0.006 6.135 -9.804 1.00 91.31 72 MET A C 1
ATOM 561 O O . MET A 1 72 ? -1.211 6.337 -9.630 1.00 91.31 72 MET A O 1
ATOM 565 N N . PRO A 1 73 ? 0.507 5.970 -11.045 1.00 90.88 73 PRO A N 1
ATOM 566 C CA . PRO A 1 73 ? -0.342 5.958 -12.239 1.00 90.88 73 PRO A CA 1
ATOM 567 C C . PRO A 1 73 ? -1.396 4.846 -12.225 1.00 90.88 73 PRO A C 1
ATOM 569 O O . PRO A 1 73 ? -2.569 5.111 -12.493 1.00 90.88 73 PRO A O 1
ATOM 572 N N . VAL A 1 74 ? -1.012 3.624 -11.842 1.00 91.81 74 VAL A N 1
ATOM 573 C CA . VAL A 1 74 ? -1.930 2.475 -11.782 1.00 91.81 74 VAL A CA 1
ATOM 574 C C . VAL A 1 74 ? -3.012 2.674 -10.720 1.00 91.81 74 VAL A C 1
ATOM 576 O O . VAL A 1 74 ? -4.186 2.412 -10.980 1.00 91.81 74 VAL A O 1
ATOM 579 N N . LEU A 1 75 ? -2.649 3.188 -9.545 1.00 91.00 75 LEU A N 1
ATOM 580 C CA . LEU A 1 75 ? -3.598 3.514 -8.483 1.00 91.00 75 LEU A CA 1
ATOM 581 C C . LEU A 1 75 ? -4.570 4.611 -8.919 1.00 91.00 75 LEU A C 1
ATOM 583 O O . LEU A 1 75 ? -5.772 4.469 -8.716 1.00 91.00 75 LEU A O 1
ATOM 587 N N . SER A 1 76 ? -4.074 5.674 -9.556 1.00 86.12 76 SER A N 1
ATOM 588 C CA . SER A 1 76 ? -4.925 6.751 -10.068 1.00 86.12 76 SER A CA 1
ATOM 589 C C . SER A 1 76 ? -5.909 6.248 -11.125 1.00 86.12 76 SER A C 1
ATOM 591 O O . SER A 1 76 ? -7.068 6.654 -11.109 1.00 86.12 76 SER A O 1
ATOM 593 N N . ALA A 1 77 ? -5.474 5.360 -12.023 1.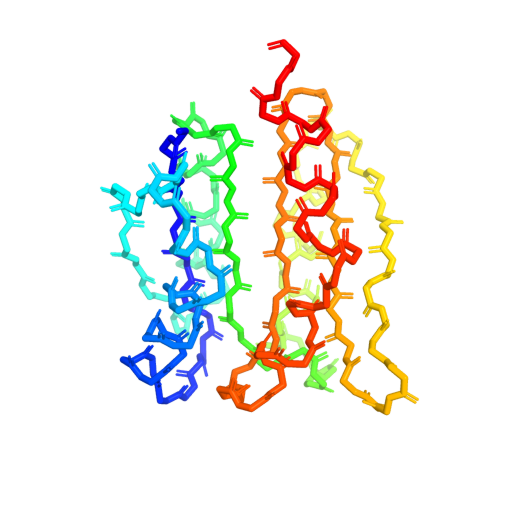00 84.31 77 ALA A N 1
ATOM 594 C CA . ALA A 1 77 ? -6.346 4.754 -13.026 1.00 84.31 77 ALA A CA 1
ATOM 595 C C . ALA A 1 77 ? -7.391 3.826 -12.386 1.00 84.31 77 ALA A C 1
ATOM 597 O O . ALA A 1 77 ? -8.568 3.898 -12.727 1.00 84.31 77 ALA A O 1
ATOM 598 N N . GLY A 1 78 ? -6.982 2.997 -11.419 1.00 77.69 78 GLY A N 1
ATOM 599 C CA . GLY A 1 78 ? -7.886 2.105 -10.692 1.00 77.69 78 GLY A CA 1
ATOM 600 C C . GLY A 1 78 ? -8.961 2.864 -9.912 1.00 77.69 78 GLY A C 1
ATOM 601 O O . GLY A 1 78 ? -10.137 2.524 -10.001 1.00 77.69 78 GLY A O 1
ATOM 602 N N . LEU A 1 79 ? -8.581 3.932 -9.204 1.00 78.69 79 LEU A N 1
ATOM 603 C CA . LEU A 1 79 ? -9.517 4.749 -8.425 1.00 78.69 79 LEU A CA 1
ATOM 604 C C . LEU A 1 79 ? -10.383 5.666 -9.300 1.00 78.69 79 LEU A C 1
ATOM 606 O O . LEU A 1 79 ? -11.551 5.862 -8.984 1.00 78.69 79 LEU A O 1
ATOM 610 N N . GLY A 1 80 ? -9.853 6.175 -10.418 1.00 64.56 80 GLY A N 1
ATOM 611 C CA . GLY A 1 80 ? -10.570 7.070 -11.337 1.00 64.56 80 GLY A CA 1
ATOM 612 C C . GLY A 1 80 ? -11.718 6.416 -12.117 1.00 64.56 80 GLY A C 1
ATOM 613 O O . GLY A 1 80 ? -12.452 7.111 -12.812 1.00 64.56 80 GLY A O 1
ATOM 614 N N . THR A 1 81 ? -11.881 5.095 -12.011 1.00 58.88 81 THR A N 1
ATOM 615 C CA . THR A 1 81 ? -13.019 4.358 -12.591 1.00 58.88 81 THR A CA 1
ATOM 616 C C . THR A 1 81 ? -14.166 4.124 -11.602 1.00 58.88 81 THR A C 1
ATOM 618 O O . THR A 1 81 ? -15.215 3.618 -11.998 1.00 58.88 81 THR A O 1
ATOM 621 N N . GLY A 1 82 ? -13.987 4.476 -10.324 1.00 61.19 82 GLY A N 1
ATOM 622 C CA . GLY A 1 82 ? -15.016 4.343 -9.294 1.00 61.19 82 GLY A CA 1
ATOM 623 C C . GLY A 1 82 ? -15.907 5.582 -9.167 1.00 61.19 82 GLY A C 1
ATOM 624 O O . GLY A 1 82 ? -15.508 6.686 -9.510 1.00 61.19 82 GLY A O 1
ATOM 625 N N . GLU A 1 83 ? -17.101 5.416 -8.591 1.00 59.97 83 GLU A N 1
ATOM 626 C CA . GLU A 1 83 ? -18.040 6.518 -8.286 1.00 59.97 83 GLU A CA 1
ATOM 627 C C . GLU A 1 83 ? -17.589 7.420 -7.114 1.00 59.97 83 GLU A C 1
ATOM 629 O O . GLU A 1 83 ? -18.319 8.320 -6.709 1.00 59.97 83 GLU A O 1
ATOM 634 N N . LYS A 1 84 ? -16.418 7.156 -6.518 1.00 68.62 84 LYS A N 1
ATOM 635 C CA . LYS A 1 84 ? -15.967 7.783 -5.268 1.00 68.62 84 LYS A CA 1
ATOM 636 C C . LYS A 1 84 ? -14.858 8.795 -5.510 1.00 68.62 84 LYS A C 1
ATOM 638 O O . LYS A 1 84 ? -13.772 8.429 -5.957 1.00 68.62 84 LYS A O 1
ATOM 643 N N . ASP A 1 85 ? -15.097 10.029 -5.080 1.00 79.38 85 ASP A N 1
ATOM 644 C CA . ASP A 1 85 ? -14.098 11.093 -5.091 1.00 79.38 85 ASP A CA 1
ATOM 645 C C . ASP A 1 85 ? -13.129 10.939 -3.911 1.00 79.38 85 ASP A C 1
ATOM 647 O O . ASP A 1 85 ? -13.420 11.306 -2.769 1.00 79.38 85 ASP A O 1
ATOM 651 N N . PHE A 1 86 ? -11.945 10.385 -4.180 1.00 84.25 86 PHE A N 1
ATOM 652 C CA . PHE A 1 86 ? -10.878 10.306 -3.187 1.00 84.25 86 PHE A CA 1
ATOM 653 C C . PHE A 1 86 ? -10.170 11.653 -3.023 1.00 84.25 86 PHE A C 1
ATOM 655 O O . PHE A 1 86 ? -9.625 12.217 -3.969 1.00 84.25 86 PHE A O 1
ATOM 662 N N . THR A 1 87 ? -10.090 12.126 -1.781 1.00 85.62 87 THR A N 1
ATOM 663 C CA . THR A 1 87 ? -9.189 13.218 -1.399 1.00 85.62 87 THR A CA 1
ATOM 664 C C . THR A 1 87 ? -7.825 12.646 -1.040 1.00 85.62 87 THR A C 1
ATOM 666 O O . THR A 1 87 ? -7.743 11.692 -0.268 1.00 85.62 87 THR A O 1
ATOM 669 N N . SER A 1 88 ? -6.749 13.231 -1.570 1.00 86.12 88 SER A N 1
ATOM 670 C CA . SER A 1 88 ? -5.377 12.800 -1.288 1.00 86.12 88 SER A CA 1
ATOM 671 C C . SER A 1 88 ? -4.647 13.760 -0.351 1.00 86.12 88 SER A C 1
ATOM 673 O O . SER A 1 88 ? -4.610 14.965 -0.602 1.00 86.12 88 SER A O 1
ATOM 675 N N . GLN A 1 89 ? -3.966 13.221 0.654 1.00 85.88 89 GLN A N 1
ATOM 676 C CA . GLN A 1 89 ? -3.024 13.938 1.506 1.00 85.88 89 GLN A CA 1
ATOM 677 C C . GLN A 1 89 ? -1.651 13.263 1.445 1.00 85.88 89 GLN A C 1
ATOM 679 O O . GLN A 1 89 ? -1.531 12.046 1.569 1.00 85.88 89 GLN A O 1
ATOM 684 N N . LYS A 1 90 ? -0.590 14.056 1.285 1.00 85.00 90 LYS A N 1
ATOM 685 C CA . LYS A 1 90 ? 0.786 13.550 1.302 1.00 85.00 90 LYS A CA 1
ATOM 686 C C . LYS A 1 90 ? 1.235 13.256 2.737 1.00 85.00 90 LYS A C 1
ATOM 688 O O . LYS A 1 90 ? 1.093 14.104 3.619 1.00 85.00 90 LYS A O 1
ATOM 693 N N . LEU A 1 91 ? 1.833 12.089 2.951 1.00 79.69 91 LEU A N 1
ATOM 694 C CA . LEU A 1 91 ? 2.606 11.762 4.147 1.00 79.69 91 LEU A CA 1
ATOM 695 C C . LEU A 1 91 ? 4.064 12.107 3.868 1.00 79.69 91 LEU A C 1
ATOM 697 O O . LEU A 1 91 ? 4.681 11.533 2.971 1.00 79.69 91 LEU A O 1
ATOM 701 N N . MET A 1 92 ? 4.609 13.057 4.623 1.00 67.69 92 MET A N 1
ATOM 702 C CA . MET A 1 92 ? 6.025 13.401 4.549 1.00 67.69 92 MET A CA 1
ATOM 703 C C . MET A 1 92 ? 6.691 13.067 5.876 1.00 67.69 92 MET A C 1
ATOM 705 O O . MET A 1 92 ? 6.269 13.550 6.928 1.00 67.69 92 MET A O 1
ATOM 709 N N . ALA A 1 93 ? 7.744 12.257 5.817 1.00 65.06 93 ALA A N 1
ATOM 710 C CA . ALA A 1 93 ? 8.724 12.207 6.890 1.00 65.06 93 ALA A CA 1
ATOM 711 C C . ALA A 1 93 ? 9.658 13.424 6.769 1.00 65.06 93 ALA A C 1
ATOM 713 O O . ALA A 1 93 ? 9.798 14.000 5.691 1.00 65.06 93 ALA A O 1
ATOM 714 N N . LEU A 1 94 ? 10.338 13.794 7.860 1.00 57.75 94 LEU A N 1
ATOM 715 C CA . LEU A 1 94 ? 11.326 14.887 7.878 1.00 57.75 94 LEU A CA 1
ATOM 716 C C . LEU A 1 94 ? 12.420 14.740 6.796 1.00 57.75 94 LEU A C 1
ATOM 718 O O . LEU A 1 94 ? 13.008 15.739 6.398 1.00 57.75 94 LEU A O 1
ATOM 722 N N . ASN A 1 95 ? 12.641 13.521 6.283 1.00 54.09 95 ASN A N 1
ATOM 723 C CA . ASN A 1 95 ? 13.644 13.197 5.273 1.00 54.09 95 ASN A CA 1
ATOM 724 C C . ASN A 1 95 ? 13.012 12.346 4.149 1.00 54.09 95 ASN A C 1
ATOM 726 O O . ASN A 1 95 ? 12.583 11.232 4.432 1.00 54.09 95 ASN A O 1
ATOM 730 N N . THR A 1 96 ? 12.968 12.898 2.927 1.00 65.75 96 THR A N 1
ATOM 731 C CA . THR A 1 96 ? 12.744 12.338 1.559 1.00 65.75 96 THR A CA 1
ATOM 732 C C . THR A 1 96 ? 11.662 11.282 1.281 1.00 65.75 96 THR A C 1
ATOM 734 O O . THR A 1 96 ? 11.088 11.313 0.194 1.00 65.75 96 THR A O 1
ATOM 737 N N . ALA A 1 97 ? 11.343 10.374 2.200 1.00 72.50 97 ALA A N 1
ATOM 738 C CA . ALA A 1 97 ? 10.317 9.358 2.010 1.00 72.50 97 ALA A CA 1
ATOM 739 C C . ALA A 1 97 ? 8.937 10.007 1.838 1.00 72.50 97 ALA A C 1
ATOM 741 O O . ALA A 1 97 ? 8.533 10.874 2.621 1.00 72.50 97 ALA A O 1
ATOM 742 N N . THR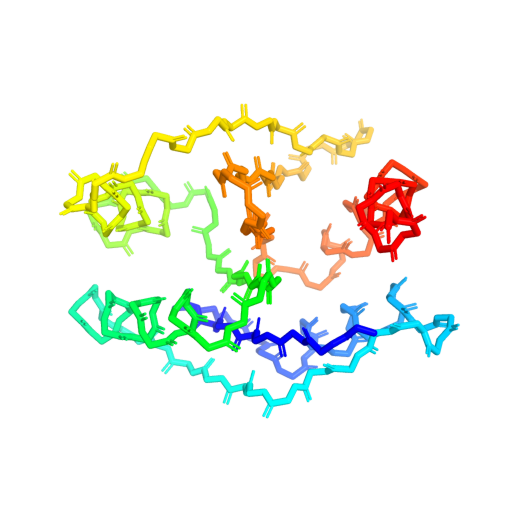 A 1 98 ? 8.215 9.567 0.810 1.00 83.75 98 THR A N 1
ATOM 743 C CA . THR A 1 98 ? 6.873 10.044 0.481 1.00 83.75 98 THR A CA 1
ATOM 744 C C . THR A 1 98 ? 5.891 8.882 0.543 1.00 83.75 98 THR A C 1
ATOM 746 O O . THR A 1 98 ? 6.103 7.850 -0.083 1.00 83.75 98 THR A O 1
ATOM 749 N N . GLY A 1 99 ? 4.804 9.071 1.284 1.00 88.81 99 GLY A N 1
ATOM 750 C CA . GLY A 1 99 ? 3.618 8.222 1.227 1.00 88.81 99 GLY A CA 1
ATOM 751 C C . GLY A 1 99 ? 2.373 9.066 0.986 1.00 88.81 99 GLY A C 1
ATOM 752 O O . GLY A 1 99 ? 2.447 10.297 0.901 1.00 88.81 99 GLY A O 1
ATOM 753 N N . TYR A 1 100 ? 1.215 8.421 0.919 1.00 88.94 100 TYR A N 1
ATOM 754 C CA . TYR A 1 100 ? -0.061 9.103 0.711 1.00 88.94 100 TYR A CA 1
ATOM 755 C C . TYR A 1 100 ? -1.161 8.493 1.573 1.00 88.94 100 TYR A C 1
ATOM 757 O O . TYR A 1 100 ? -1.161 7.301 1.862 1.00 88.94 100 TYR A O 1
ATOM 765 N N . VAL A 1 101 ? -2.111 9.328 1.966 1.00 89.56 101 VAL A N 1
ATOM 766 C CA . VAL A 1 101 ? -3.398 8.933 2.531 1.00 89.56 101 VAL A CA 1
ATOM 767 C C . VAL A 1 101 ? -4.454 9.354 1.530 1.00 89.56 101 VAL A C 1
ATOM 769 O O . VAL A 1 101 ? -4.512 10.526 1.162 1.00 89.56 101 VAL A O 1
ATOM 772 N N . LEU A 1 102 ? -5.286 8.419 1.100 1.00 90.19 102 LEU A N 1
ATOM 773 C CA . LEU A 1 102 ? -6.447 8.689 0.269 1.00 90.19 102 LEU A CA 1
ATOM 774 C C . LEU A 1 102 ? -7.701 8.384 1.082 1.00 90.19 102 LEU A C 1
ATOM 776 O O . LEU A 1 102 ? -7.790 7.326 1.704 1.00 90.19 102 LEU A O 1
ATOM 780 N N . THR A 1 103 ? -8.669 9.292 1.069 1.00 88.69 103 THR A N 1
ATOM 781 C CA . THR A 1 103 ? -9.933 9.132 1.797 1.00 88.69 103 THR A CA 1
ATOM 782 C C . THR A 1 103 ? -11.124 9.383 0.896 1.00 88.69 103 THR A C 1
ATOM 784 O O . THR A 1 103 ? -11.164 10.418 0.233 1.00 88.69 103 THR A O 1
ATOM 787 N N . ALA A 1 104 ? -12.108 8.493 0.939 1.00 86.50 104 ALA A N 1
ATOM 788 C CA . ALA A 1 104 ? -13.428 8.696 0.348 1.00 86.50 104 ALA A CA 1
ATOM 789 C C . ALA A 1 104 ? -14.480 8.059 1.260 1.00 86.50 104 ALA A C 1
ATOM 791 O O . ALA A 1 104 ? -14.358 6.882 1.601 1.00 86.50 104 ALA A O 1
ATOM 792 N N . ASP A 1 105 ? -15.507 8.810 1.655 1.00 84.38 105 ASP A N 1
ATOM 793 C CA . ASP A 1 105 ? -16.523 8.368 2.619 1.00 84.38 105 ASP A CA 1
ATOM 794 C C . ASP A 1 105 ? -15.892 7.791 3.907 1.00 84.38 105 ASP A C 1
ATOM 796 O O . ASP A 1 105 ? -15.150 8.475 4.613 1.00 84.38 105 ASP A O 1
ATOM 800 N N . ASN A 1 106 ? -16.149 6.508 4.185 1.00 84.81 106 ASN A N 1
ATOM 801 C CA . ASN A 1 106 ? -15.588 5.740 5.298 1.00 8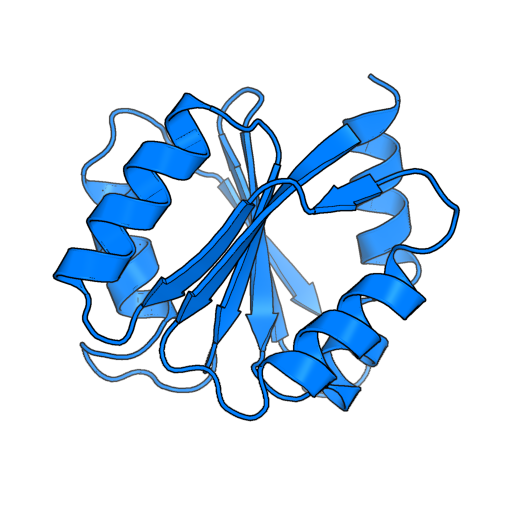4.81 106 ASN A CA 1
ATOM 802 C C . ASN A 1 106 ? -14.384 4.875 4.879 1.00 84.81 106 ASN A C 1
ATOM 804 O O . ASN A 1 106 ? -13.965 4.000 5.632 1.00 84.81 106 ASN A O 1
ATOM 808 N N . LYS A 1 107 ? -13.854 5.064 3.666 1.00 87.75 107 LYS A N 1
ATOM 809 C CA . LYS A 1 107 ? -12.723 4.303 3.127 1.00 87.75 107 LYS A CA 1
ATOM 810 C C . LYS A 1 107 ? -11.434 5.099 3.240 1.00 87.75 107 LYS A C 1
ATOM 812 O O . LYS A 1 107 ? -11.370 6.270 2.864 1.00 87.75 107 LYS A O 1
ATOM 817 N N . VAL A 1 108 ? -10.388 4.420 3.690 1.00 89.81 108 VAL A N 1
ATOM 818 C CA . VAL A 1 108 ? -9.030 4.941 3.798 1.00 89.81 108 VAL A CA 1
ATOM 819 C C . VAL A 1 108 ? -8.075 4.016 3.059 1.00 89.81 108 VAL A C 1
ATOM 821 O O . VAL A 1 108 ? -8.051 2.808 3.298 1.00 89.81 108 VAL A O 1
ATOM 824 N N . VAL A 1 109 ? -7.255 4.598 2.189 1.00 91.94 109 VAL A N 1
ATOM 825 C CA . VAL A 1 109 ? -6.142 3.920 1.526 1.00 91.94 109 VAL A CA 1
ATOM 826 C C . VAL A 1 109 ? -4.843 4.591 1.946 1.00 91.94 109 VAL A C 1
ATOM 828 O O . VAL A 1 109 ? -4.650 5.782 1.714 1.00 91.94 109 VAL A O 1
ATOM 831 N N . ILE A 1 110 ? -3.940 3.834 2.558 1.00 91.38 110 ILE A N 1
ATOM 832 C CA . ILE A 1 110 ? -2.587 4.288 2.877 1.00 91.38 110 ILE A CA 1
ATOM 833 C C . ILE A 1 110 ? -1.640 3.741 1.819 1.00 91.38 110 ILE A C 1
ATOM 835 O O . ILE A 1 110 ? -1.604 2.539 1.590 1.00 91.38 110 ILE A O 1
ATOM 839 N N . VAL A 1 111 ? -0.854 4.611 1.201 1.00 93.25 111 VAL A N 1
ATOM 840 C CA . VAL A 1 111 ? 0.139 4.258 0.186 1.00 93.25 111 VAL A CA 1
ATOM 841 C C . VAL A 1 111 ? 1.531 4.475 0.764 1.00 93.25 111 VAL A C 1
ATOM 843 O O . VAL A 1 111 ? 1.843 5.576 1.231 1.00 93.25 111 VAL A O 1
ATOM 846 N N . LEU A 1 112 ? 2.361 3.435 0.736 1.00 92.50 112 LEU A N 1
ATOM 847 C CA . LEU A 1 112 ? 3.704 3.421 1.313 1.00 92.50 112 LEU A CA 1
ATOM 848 C C . LEU A 1 112 ? 4.748 2.909 0.301 1.00 92.50 112 LEU A C 1
ATOM 850 O O . LEU A 1 112 ? 4.416 2.090 -0.560 1.00 92.50 112 LEU A O 1
ATOM 854 N N . PRO A 1 113 ? 6.011 3.355 0.419 1.00 92.25 113 PRO A N 1
ATOM 855 C CA . PRO A 1 113 ? 7.119 2.875 -0.403 1.00 92.25 113 PRO A CA 1
ATOM 856 C C . PRO A 1 113 ? 7.477 1.413 -0.099 1.00 92.25 113 PRO A C 1
ATOM 858 O O . PRO A 1 113 ? 7.263 0.925 1.011 1.00 92.25 113 PRO A O 1
ATOM 861 N N . ASP A 1 114 ? 8.111 0.736 -1.059 1.00 92.69 114 ASP A N 1
ATOM 862 C CA . ASP A 1 114 ? 8.598 -0.647 -0.936 1.00 92.69 114 ASP A CA 1
ATOM 863 C C . ASP A 1 114 ? 9.960 -0.789 -0.222 1.00 92.69 114 ASP A C 1
ATOM 865 O O . ASP A 1 114 ? 10.601 -1.839 -0.286 1.00 92.69 114 ASP A O 1
ATOM 869 N N . GLU A 1 115 ? 10.400 0.243 0.507 1.00 92.06 115 GLU A N 1
ATOM 870 C CA . GLU A 1 115 ? 11.600 0.199 1.344 1.00 92.06 115 GLU A CA 1
ATOM 871 C C . GLU A 1 115 ? 11.216 0.170 2.840 1.00 92.06 115 GLU A C 1
ATOM 873 O O . GLU A 1 115 ? 10.657 1.141 3.358 1.00 92.06 115 GLU A O 1
ATOM 878 N N . PRO A 1 116 ? 11.543 -0.911 3.581 1.00 90.50 116 PRO A N 1
ATOM 879 C CA . PRO A 1 116 ? 11.161 -1.074 4.988 1.00 90.50 116 PRO A CA 1
ATOM 880 C C . PRO A 1 116 ? 11.542 0.100 5.895 1.00 90.50 116 PRO A C 1
ATOM 882 O O . PRO A 1 116 ? 10.764 0.494 6.760 1.00 90.50 116 PRO A O 1
ATOM 885 N N . LYS A 1 117 ? 12.722 0.696 5.682 1.00 88.75 117 LYS A N 1
ATOM 886 C CA . LYS A 1 117 ? 13.174 1.853 6.471 1.00 88.75 117 LYS A CA 1
ATOM 887 C C . LYS A 1 117 ? 12.307 3.086 6.243 1.00 88.75 117 LYS A C 1
ATOM 889 O O . LYS A 1 117 ? 12.134 3.886 7.157 1.00 88.75 117 LYS A O 1
ATOM 894 N N . ASP A 1 118 ? 11.781 3.255 5.037 1.00 88.56 118 ASP A N 1
ATOM 895 C CA . ASP A 1 118 ? 10.942 4.399 4.699 1.00 88.56 118 ASP A CA 1
ATOM 896 C C . ASP A 1 118 ? 9.511 4.210 5.201 1.00 88.56 118 ASP A C 1
ATOM 898 O O . ASP A 1 118 ? 8.910 5.180 5.660 1.00 88.56 118 ASP A O 1
ATOM 902 N N . ILE A 1 119 ? 9.017 2.966 5.252 1.00 88.62 119 ILE A N 1
ATOM 903 C CA . ILE A 1 119 ? 7.789 2.614 5.983 1.00 88.62 119 ILE A CA 1
ATOM 904 C C . ILE A 1 119 ? 7.912 3.039 7.452 1.00 88.62 119 ILE A C 1
ATOM 906 O O . ILE A 1 119 ? 7.076 3.802 7.931 1.00 88.62 119 ILE A O 1
ATOM 910 N N . GLU A 1 120 ? 8.983 2.635 8.144 1.00 86.06 120 GLU A N 1
ATOM 911 C CA . GLU A 1 120 ? 9.217 2.981 9.559 1.00 86.06 120 GLU A CA 1
ATOM 912 C C . GLU A 1 120 ? 9.398 4.494 9.793 1.00 86.06 120 GLU A C 1
ATOM 914 O O . GLU A 1 120 ? 9.070 5.006 10.863 1.00 86.06 120 GLU A O 1
ATOM 919 N N . ARG A 1 121 ? 9.892 5.242 8.799 1.00 82.81 121 ARG A N 1
ATOM 920 C CA . ARG A 1 121 ? 10.021 6.710 8.872 1.00 82.81 121 ARG A CA 1
ATOM 921 C C . ARG A 1 121 ? 8.696 7.431 8.640 1.00 82.81 121 ARG A C 1
ATOM 923 O O . ARG A 1 121 ? 8.404 8.413 9.323 1.00 82.81 121 ARG A O 1
ATOM 930 N N . LEU A 1 122 ? 7.912 6.977 7.662 1.00 80.31 122 LEU A N 1
ATOM 931 C CA . LEU A 1 122 ? 6.591 7.530 7.337 1.00 80.31 122 LEU A CA 1
ATOM 932 C C . LEU A 1 122 ? 5.566 7.226 8.427 1.00 80.31 122 LEU A C 1
ATOM 934 O O . LEU A 1 122 ? 4.709 8.062 8.722 1.00 80.31 122 LEU A O 1
ATOM 938 N N . ALA A 1 123 ? 5.757 6.101 9.108 1.00 68.31 123 ALA A N 1
ATOM 939 C CA . ALA A 1 123 ? 5.172 5.704 10.380 1.00 68.31 123 ALA A CA 1
ATOM 940 C C . ALA A 1 123 ? 5.488 6.627 11.573 1.00 68.31 123 ALA A C 1
ATOM 942 O O . ALA A 1 123 ? 5.456 6.215 12.733 1.00 68.31 123 ALA A O 1
ATOM 943 N N . SER A 1 124 ? 5.781 7.894 11.300 1.00 64.00 124 SER A N 1
ATOM 944 C CA . SER A 1 124 ? 5.851 8.951 12.294 1.00 64.00 124 SER A CA 1
ATOM 945 C C . SER A 1 124 ? 4.547 9.052 13.096 1.00 64.00 124 SER A C 1
ATOM 947 O O . SER A 1 124 ? 3.482 8.578 12.683 1.00 64.00 124 SER A O 1
ATOM 949 N N . VAL A 1 125 ? 4.620 9.768 14.221 1.00 61.19 125 VAL A N 1
ATOM 950 C CA . VAL A 1 125 ? 3.473 10.148 15.064 1.00 61.19 125 VAL A CA 1
ATOM 951 C C . VAL A 1 125 ? 2.276 10.640 14.231 1.00 61.19 125 VAL A C 1
ATOM 953 O O . VAL A 1 125 ? 1.140 10.397 14.616 1.00 61.19 125 VAL A O 1
ATOM 956 N N . THR A 1 126 ? 2.498 11.249 13.062 1.00 64.25 126 THR A N 1
ATOM 957 C CA . THR A 1 126 ? 1.449 11.706 12.137 1.00 64.25 126 THR A CA 1
ATOM 958 C C . THR A 1 126 ? 0.598 10.571 11.559 1.00 64.25 126 THR A C 1
ATOM 960 O O . THR A 1 126 ? -0.626 10.665 11.621 1.00 64.25 126 THR A O 1
ATOM 963 N N . LEU A 1 127 ? 1.201 9.495 11.032 1.00 68.25 127 LEU A N 1
ATOM 964 C CA . LEU A 1 127 ? 0.445 8.353 10.493 1.00 68.25 127 LEU A CA 1
ATOM 965 C C . LEU A 1 127 ? -0.308 7.638 11.618 1.00 68.25 127 LEU A C 1
ATOM 967 O O . LEU A 1 127 ? -1.486 7.325 11.475 1.00 68.25 127 LEU A O 1
ATOM 971 N N . ILE A 1 128 ? 0.346 7.453 12.766 1.00 69.69 128 ILE A N 1
ATOM 972 C CA . ILE A 1 128 ? -0.264 6.831 13.947 1.00 69.69 128 ILE A CA 1
ATOM 973 C C . ILE A 1 128 ? -1.436 7.677 14.467 1.00 69.69 128 ILE A C 1
ATOM 975 O O . ILE A 1 128 ? -2.493 7.134 14.780 1.00 69.69 128 ILE A O 1
ATOM 979 N N . ASN A 1 129 ? -1.284 9.001 14.546 1.00 67.94 129 ASN A N 1
ATOM 980 C CA . ASN A 1 129 ? -2.346 9.907 14.991 1.00 67.94 129 ASN A CA 1
ATOM 981 C C . ASN A 1 129 ? -3.507 9.959 14.001 1.00 67.94 129 ASN A C 1
ATOM 983 O O . ASN A 1 129 ? -4.657 10.014 14.430 1.00 67.94 129 ASN A O 1
ATOM 987 N N . TYR A 1 130 ? -3.218 9.913 12.701 1.00 72.25 130 TYR A N 1
ATOM 988 C CA . TYR A 1 130 ? -4.244 9.818 11.673 1.00 72.25 130 TYR A CA 1
ATOM 989 C C . TYR A 1 130 ? -5.021 8.501 11.790 1.00 72.25 130 TYR A C 1
ATOM 991 O O . TYR A 1 130 ? -6.244 8.505 11.873 1.00 72.25 130 TYR A O 1
ATOM 999 N N . ILE A 1 131 ? -4.324 7.369 11.902 1.00 70.00 131 ILE A N 1
ATOM 1000 C CA . ILE A 1 131 ? -4.969 6.069 12.112 1.00 70.00 131 ILE A CA 1
ATOM 1001 C C . ILE A 1 131 ? -5.836 6.104 13.375 1.00 70.00 131 ILE A C 1
ATOM 1003 O O . ILE A 1 131 ? -6.987 5.686 13.331 1.00 70.00 131 ILE A O 1
ATOM 1007 N N . LYS A 1 132 ? -5.344 6.672 14.482 1.00 68.25 132 LYS A N 1
ATOM 1008 C CA . LYS A 1 132 ? -6.129 6.829 15.717 1.00 68.25 132 LYS A CA 1
ATOM 1009 C C . LYS A 1 132 ? -7.369 7.708 15.531 1.00 68.25 132 LYS A C 1
ATOM 1011 O O . LYS A 1 132 ? -8.411 7.376 16.084 1.00 68.25 132 LYS A O 1
ATOM 1016 N N . SER A 1 133 ? -7.292 8.802 14.773 1.00 68.44 133 SER A N 1
ATOM 1017 C CA . SER A 1 133 ? -8.448 9.685 14.559 1.00 68.44 133 SER A CA 1
ATOM 1018 C C . SER A 1 133 ? -9.524 9.067 13.661 1.00 68.44 133 SER A C 1
ATOM 1020 O O . SER A 1 133 ? -10.689 9.446 13.768 1.00 68.44 133 SER A O 1
ATOM 1022 N N . VAL A 1 134 ? -9.149 8.110 12.809 1.00 66.19 134 VAL A N 1
ATOM 1023 C CA . VAL A 1 134 ? -10.08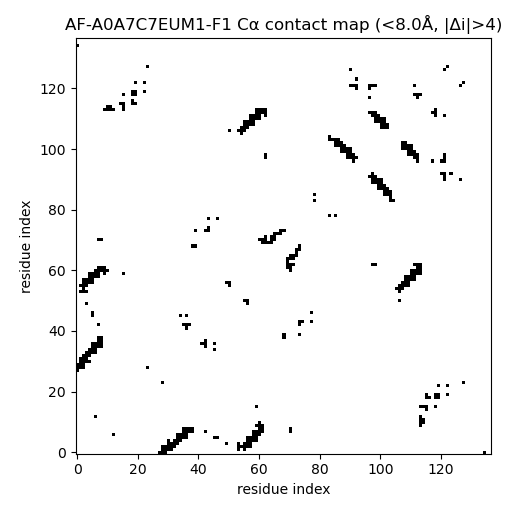2 7.348 11.968 1.00 66.19 134 VAL A CA 1
ATOM 1024 C C . VAL A 1 134 ? -10.639 6.122 12.704 1.00 66.19 134 VAL A C 1
ATOM 1026 O O . VAL A 1 134 ? -11.824 5.838 12.585 1.00 66.19 134 VAL A O 1
ATOM 1029 N N . VAL A 1 135 ? -9.816 5.415 13.488 1.00 58.66 135 VAL A N 1
ATOM 1030 C CA . VAL A 1 135 ? -10.200 4.187 14.220 1.00 58.66 135 VAL A CA 1
ATOM 1031 C C . VAL A 1 135 ? -11.122 4.464 15.413 1.00 58.66 135 VAL A C 1
ATOM 1033 O O . VAL A 1 135 ? -11.904 3.593 15.777 1.00 58.66 135 VAL A O 1
ATOM 1036 N N . VAL A 1 136 ? -11.008 5.633 16.054 1.00 52.19 136 VAL A N 1
ATOM 1037 C CA . VAL A 1 136 ? -11.744 5.983 17.292 1.00 52.19 136 VAL A CA 1
ATOM 1038 C C . VAL A 1 136 ? -13.043 6.761 16.999 1.00 52.19 136 VAL A C 1
ATOM 1040 O O . VAL A 1 136 ? -13.621 7.372 17.896 1.00 52.19 136 VAL A O 1
ATOM 1043 N N . LYS A 1 137 ? -13.505 6.767 15.746 1.00 45.66 137 LYS A N 1
ATOM 1044 C CA . LYS A 1 137 ? -14.841 7.270 15.396 1.00 45.66 137 LYS A CA 1
ATOM 1045 C C . LYS A 1 137 ? -15.941 6.234 15.608 1.00 45.66 137 LYS A C 1
ATOM 1047 O O . LYS A 1 137 ? -15.620 5.038 15.769 1.00 45.66 1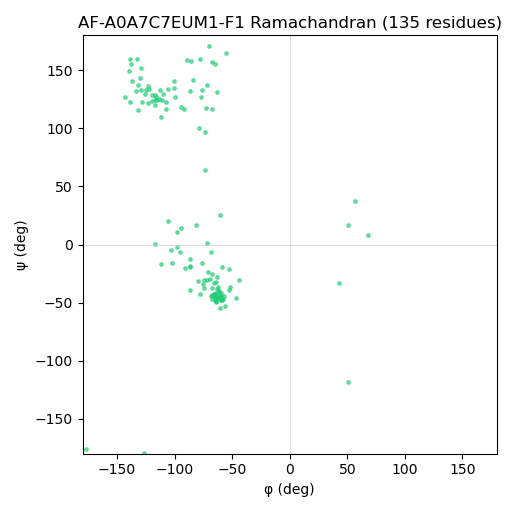37 LYS A O 1
#

Foldseek 3Di:
DEEAEEEEQFPPVVLQVVLLCVLQPPPLYDYPHYYYDDFLVVVLVVVVVRQVPDQEYEYEEACPDDDCSGPVNSVCVSPVVDPWDWDKDWQDFPDDFIWIWIDTDSHIYTYGYSDSVSSNRSSPVVVVVVCVVSSVD

Nearest PDB structures (foldseek):
  9asm-assembly1_B  TM=3.892E-01  e=2.882E-02  Homo sapiens
  4tkz-assembly3_F-3  TM=4.667E-01  e=2.649E-01  Streptococcus agalactiae NEM316
  1bcs-assembly1_B  TM=3.830E-01  e=8.737E-02  Triticum aestivum
  7teq-assembly1_A  TM=5.359E-01  e=1.542E+00  Rattus norvegicus
  7teq-assembly1_C  TM=5.400E-01  e=2.960E+00  Rattus norvegicus

Mean predicted aligned error: 5.61 Å

Radius of gyration: 13.56 Å; Cα contacts (8 Å, |Δi|>4): 237; chains: 1; bounding box: 32×25×36 Å

Secondary structure (DSSP, 8-state):
-EEEEEEES-SSHHHHHHHHHHHHTTTS-EEEEEEEESSHHHHHHHHHHHHHH-SEEEEEE-SS--STTSHHHHHHHHHTTSS---EEEEEE-SSS-EEEEEEETTEEEEEEES-HHHHHHHTTHHHHHHHHHHHT-

Solvent-accessible surface area (backbone atoms only — not comparable to full-atom values): 7400 Å² total; per-residue (Å²): 86,65,27,30,37,38,32,41,72,36,53,63,56,72,53,36,50,52,29,49,44,66,64,50,66,77,80,56,57,48,79,78,42,81,50,75,24,84,46,66,68,53,38,38,53,51,49,53,55,42,63,74,77,32,47,33,37,39,37,31,11,44,64,81,42,82,52,81,86,15,43,55,53,37,48,51,56,49,48,70,74,50,99,58,76,62,49,78,45,80,41,70,30,101,64,91,44,60,32,35,40,35,39,35,96,80,35,39,38,40,38,35,39,40,44,37,70,45,38,50,45,49,52,32,73,65,48,56,50,50,51,50,65,64,69,73,105

pLDDT: mean 83.48, std 11.65, range [45.66, 96.88]